Protein AF-A0A9Q3V0X7-F1 (afdb_monomer_lite)

Organism: NCBI:txid2898076

Structure (mmCIF, N/CA/C/O backbone):
data_AF-A0A9Q3V0X7-F1
#
_entry.id   AF-A0A9Q3V0X7-F1
#
loop_
_atom_site.group_PDB
_atom_site.id
_atom_sit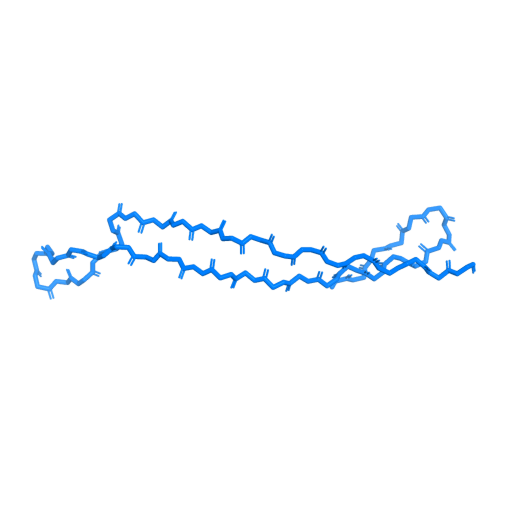e.type_symbol
_atom_site.label_atom_id
_atom_site.label_alt_id
_atom_site.label_comp_id
_atom_site.label_asym_id
_atom_site.label_entity_id
_atom_site.label_seq_id
_atom_site.pdbx_PDB_ins_code
_atom_site.Cartn_x
_atom_site.Cartn_y
_atom_site.Cartn_z
_atom_site.occupancy
_atom_site.B_iso_or_equiv
_atom_site.auth_seq_id
_atom_site.auth_comp_id
_atom_site.auth_asym_id
_atom_site.auth_atom_id
_atom_site.pdbx_PDB_model_num
ATOM 1 N N . MET A 1 1 ? 12.321 6.450 -9.157 1.00 75.31 1 MET A N 1
ATOM 2 C CA . MET A 1 1 ? 13.608 6.319 -8.430 1.00 75.31 1 MET A CA 1
ATOM 3 C C . MET A 1 1 ? 14.695 5.933 -9.420 1.00 75.31 1 MET A C 1
ATOM 5 O O . MET A 1 1 ? 14.441 5.079 -10.257 1.00 75.31 1 MET A O 1
ATOM 9 N N . ILE A 1 2 ? 15.870 6.558 -9.357 1.00 67.06 2 ILE A N 1
ATOM 10 C CA . ILE A 1 2 ? 16.999 6.247 -10.250 1.00 67.06 2 ILE A CA 1
ATOM 11 C C . ILE A 1 2 ? 18.014 5.424 -9.456 1.00 67.06 2 ILE A C 1
ATOM 13 O O . ILE A 1 2 ? 18.309 5.770 -8.309 1.00 67.06 2 ILE A O 1
ATOM 17 N N . ARG A 1 3 ? 18.500 4.321 -10.028 1.00 71.25 3 ARG A N 1
ATOM 18 C CA . ARG A 1 3 ? 19.578 3.502 -9.457 1.00 71.25 3 ARG A CA 1
ATOM 19 C C . ARG A 1 3 ? 20.607 3.189 -10.540 1.00 71.25 3 ARG A C 1
ATOM 21 O O . ARG A 1 3 ? 20.230 2.819 -11.646 1.00 71.25 3 ARG A O 1
ATOM 28 N N . GLU A 1 4 ? 21.885 3.311 -10.199 1.00 62.94 4 GLU A N 1
ATOM 29 C CA . GLU A 1 4 ? 22.997 2.953 -11.081 1.00 62.94 4 GLU A CA 1
ATOM 30 C C . GLU A 1 4 ? 23.329 1.463 -10.901 1.00 62.94 4 GLU A C 1
ATOM 32 O O . GLU A 1 4 ? 23.585 1.006 -9.783 1.00 62.94 4 GLU A O 1
ATOM 37 N N . VAL A 1 5 ? 23.286 0.689 -11.987 1.00 72.06 5 VAL A N 1
ATOM 38 C CA . VAL A 1 5 ? 23.649 -0.737 -12.009 1.00 72.06 5 VAL A CA 1
ATOM 39 C C . VAL A 1 5 ? 24.496 -0.985 -13.254 1.00 72.06 5 VAL A C 1
ATOM 41 O O . VAL A 1 5 ? 24.065 -0.678 -14.359 1.00 72.06 5 VAL A O 1
ATOM 44 N N . GLU A 1 6 ? 25.706 -1.530 -13.084 1.00 70.44 6 GLU A N 1
ATOM 45 C CA . GLU A 1 6 ? 26.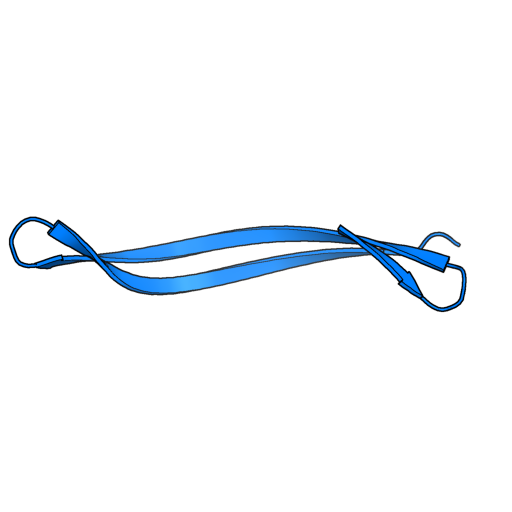624 -1.861 -14.195 1.00 70.44 6 GLU A CA 1
ATOM 46 C C . GLU A 1 6 ? 26.908 -0.681 -15.150 1.00 70.44 6 GLU A C 1
ATOM 48 O O . GLU A 1 6 ? 26.920 -0.839 -16.370 1.00 70.44 6 GLU A O 1
ATOM 53 N N . SER A 1 7 ? 27.120 0.521 -14.596 1.00 71.38 7 SER A N 1
ATOM 54 C CA . SER A 1 7 ? 27.351 1.761 -15.361 1.00 71.38 7 SER A CA 1
ATOM 55 C C . SER A 1 7 ? 26.199 2.159 -16.296 1.00 71.38 7 SER A C 1
ATOM 57 O O . SER A 1 7 ? 26.393 2.970 -17.203 1.00 71.38 7 SER A O 1
ATOM 59 N N . LYS A 1 8 ? 24.997 1.607 -16.077 1.00 69.31 8 LYS A N 1
ATOM 60 C CA . LYS A 1 8 ? 23.754 2.015 -16.733 1.00 69.31 8 LYS A CA 1
ATOM 61 C C . LYS A 1 8 ? 22.776 2.573 -15.708 1.00 69.31 8 LYS A C 1
ATOM 63 O O . LYS A 1 8 ? 22.572 1.999 -14.635 1.00 69.31 8 LYS A O 1
ATOM 68 N N . ASP A 1 9 ? 22.126 3.667 -16.080 1.00 72.25 9 ASP A N 1
ATOM 69 C CA . ASP A 1 9 ? 21.036 4.228 -15.295 1.00 72.25 9 ASP A CA 1
ATOM 70 C C . ASP A 1 9 ? 19.773 3.389 -15.492 1.00 72.25 9 ASP A C 1
ATOM 72 O O . ASP A 1 9 ? 19.271 3.219 -16.609 1.00 72.25 9 ASP A O 1
ATOM 76 N N . ILE A 1 10 ? 19.241 2.872 -14.386 1.00 73.69 10 ILE A N 1
ATOM 77 C CA . ILE A 1 10 ? 17.928 2.239 -14.341 1.00 73.69 10 ILE A CA 1
ATOM 78 C C . ILE A 1 10 ? 16.955 3.236 -13.718 1.00 73.69 10 ILE A C 1
ATOM 80 O O . ILE A 1 10 ? 17.069 3.599 -12.541 1.00 73.69 10 ILE A O 1
ATOM 84 N N . LEU A 1 11 ? 15.972 3.665 -14.511 1.00 76.50 11 LEU A N 1
ATOM 85 C CA . LEU A 1 11 ? 14.838 4.433 -14.015 1.00 76.50 11 LEU A CA 1
ATOM 86 C C . LEU A 1 11 ? 13.733 3.452 -13.627 1.00 76.50 11 LEU A C 1
ATOM 88 O O . LEU A 1 11 ? 13.157 2.775 -14.477 1.00 76.50 11 LEU A O 1
ATOM 92 N N . THR A 1 12 ? 13.435 3.37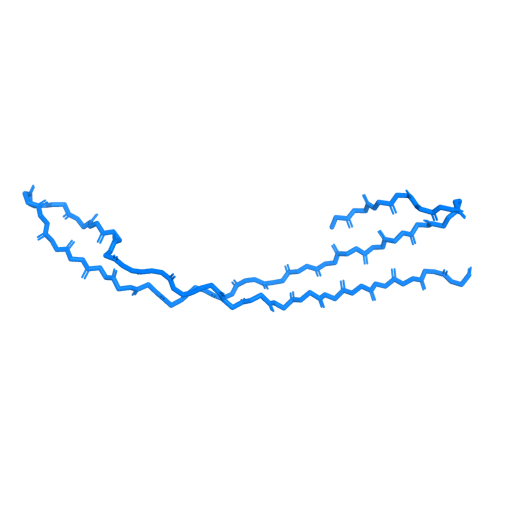7 -12.336 1.00 80.50 12 THR A N 1
ATOM 93 C CA . THR A 1 12 ? 12.302 2.610 -11.823 1.00 80.50 12 THR A CA 1
ATOM 94 C C . THR A 1 12 ? 11.219 3.567 -11.370 1.00 80.50 12 THR A C 1
ATOM 96 O O . THR A 1 12 ? 11.363 4.229 -10.340 1.00 80.50 12 THR A O 1
ATOM 99 N N . ASP A 1 13 ? 10.110 3.606 -12.086 1.00 86.12 13 ASP A N 1
ATOM 100 C CA . ASP A 1 13 ? 8.901 4.278 -11.639 1.00 86.12 13 ASP A CA 1
ATOM 101 C C . ASP A 1 13 ? 7.921 3.250 -11.100 1.00 86.12 13 ASP A C 1
ATOM 103 O O . ASP A 1 13 ? 7.863 2.109 -11.552 1.00 86.12 13 ASP A O 1
ATOM 107 N N . TYR A 1 14 ? 7.157 3.626 -10.085 1.00 88.31 14 TYR A N 1
ATOM 108 C CA . TYR A 1 14 ? 6.118 2.748 -9.583 1.00 88.31 14 TYR A CA 1
ATOM 109 C C . TYR A 1 14 ? 4.900 3.537 -9.140 1.00 88.31 14 TYR A C 1
ATOM 111 O O . TYR A 1 14 ? 4.990 4.669 -8.669 1.00 88.31 14 TYR A O 1
ATOM 119 N N . SER A 1 15 ? 3.745 2.908 -9.299 1.00 92.94 15 SER A N 1
ATOM 120 C CA . SER A 1 15 ? 2.465 3.368 -8.783 1.00 92.94 15 SER A CA 1
ATOM 121 C C . SER A 1 15 ? 1.929 2.320 -7.822 1.00 92.94 15 SER A C 1
ATOM 123 O O . SER A 1 15 ? 2.083 1.121 -8.053 1.00 92.94 15 SER A O 1
ATOM 125 N N . VAL A 1 16 ? 1.302 2.763 -6.735 1.00 95.56 16 VAL A N 1
ATOM 126 C CA . VAL A 1 16 ? 0.659 1.862 -5.775 1.00 95.56 16 VAL A CA 1
ATOM 127 C C . VAL A 1 16 ? -0.800 2.255 -5.633 1.00 95.56 16 VAL A C 1
ATOM 129 O O . VAL A 1 16 ? -1.101 3.410 -5.337 1.00 95.56 16 VAL A O 1
ATOM 132 N N . LYS A 1 17 ? -1.702 1.293 -5.824 1.00 97.50 17 LYS A N 1
ATOM 133 C CA . LYS A 1 17 ? -3.114 1.429 -5.456 1.00 97.50 17 LYS A CA 1
ATOM 134 C C . LYS A 1 17 ? -3.332 0.708 -4.128 1.00 97.50 17 LYS A C 1
ATOM 136 O O . LYS A 1 17 ? -2.988 -0.464 -4.012 1.00 97.50 17 LYS A O 1
ATOM 141 N N . TYR A 1 18 ? -3.923 1.390 -3.153 1.00 98.00 18 TYR A N 1
ATOM 142 C CA . TYR A 1 18 ? -4.313 0.785 -1.882 1.00 98.00 18 TYR A CA 1
ATOM 143 C C . TYR A 1 18 ? -5.818 0.535 -1.849 1.00 98.00 18 TYR A C 1
ATOM 145 O O . TYR A 1 18 ? -6.596 1.449 -2.116 1.00 98.00 18 TYR A O 1
ATOM 153 N N . ASP A 1 19 ? -6.207 -0.685 -1.491 1.00 98.38 19 ASP A N 1
ATOM 154 C CA . ASP A 1 19 ? -7.566 -1.019 -1.079 1.00 98.38 19 ASP A CA 1
ATOM 155 C C . ASP A 1 19 ? -7.552 -1.209 0.448 1.00 98.38 19 ASP A C 1
ATOM 157 O O . ASP A 1 19 ? -7.085 -2.230 0.960 1.00 98.38 19 ASP A O 1
ATOM 161 N N . ASP A 1 20 ? -8.010 -0.187 1.175 1.00 98.38 20 ASP A N 1
ATOM 162 C CA . ASP A 1 20 ? -8.017 -0.161 2.639 1.00 98.38 20 ASP A CA 1
ATOM 163 C C . ASP A 1 20 ? -9.405 -0.497 3.193 1.00 98.38 20 ASP A C 1
ATOM 165 O O . ASP A 1 20 ? -10.416 0.078 2.783 1.00 98.38 20 ASP A O 1
ATOM 169 N N . GLN A 1 21 ? -9.444 -1.366 4.200 1.00 98.50 21 GLN A N 1
ATOM 170 C CA . GLN A 1 21 ? -10.601 -1.523 5.074 1.00 98.50 21 GLN A CA 1
ATOM 171 C C . GLN A 1 21 ? -10.340 -0.801 6.388 1.00 98.50 21 GLN A C 1
ATOM 173 O O . GLN A 1 21 ? -9.313 -1.015 7.035 1.00 98.50 21 GLN A O 1
ATOM 178 N N . TYR A 1 22 ? -11.302 0.007 6.822 1.00 98.25 22 TYR A N 1
ATOM 179 C CA . TYR A 1 22 ? -11.210 0.750 8.073 1.00 98.25 22 TYR A CA 1
ATOM 180 C C . TYR A 1 22 ? -12.216 0.240 9.100 1.00 98.25 22 TYR A C 1
ATOM 182 O O . TYR A 1 22 ? -13.267 -0.304 8.761 1.00 98.25 22 TYR A O 1
ATOM 190 N N . PHE A 1 23 ? -11.910 0.461 10.373 1.00 98.19 23 PHE A N 1
ATOM 191 C CA . PHE A 1 23 ? -12.852 0.278 11.471 1.00 98.19 23 PHE A CA 1
ATOM 192 C C . PHE A 1 23 ? -12.729 1.430 12.466 1.00 98.19 23 PHE A C 1
ATOM 194 O O . PHE A 1 23 ? -11.680 2.069 12.562 1.00 98.19 23 PHE A O 1
ATOM 201 N N . ILE A 1 24 ? -13.810 1.705 13.196 1.00 98.12 24 ILE A N 1
ATOM 202 C CA . ILE A 1 24 ? -13.803 2.703 14.265 1.00 98.12 24 ILE A CA 1
ATOM 203 C C . ILE A 1 24 ? -13.482 2.008 15.585 1.00 98.12 24 ILE A C 1
ATOM 205 O O . ILE A 1 24 ? -14.158 1.056 15.974 1.00 98.12 24 ILE A O 1
ATOM 209 N N . GLN A 1 25 ? -12.502 2.537 16.309 1.00 97.81 25 GLN A N 1
ATOM 210 C CA . GLN A 1 25 ? -12.210 2.160 17.686 1.00 97.81 25 GLN A CA 1
ATOM 211 C C . GLN A 1 25 ? -11.968 3.422 18.512 1.00 97.81 25 GLN A C 1
ATOM 213 O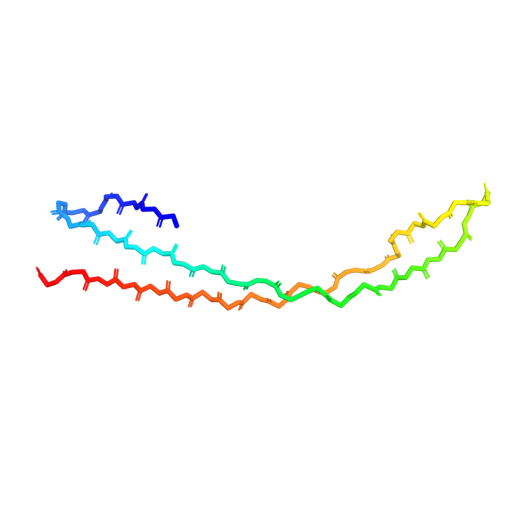 O . GLN A 1 25 ? -11.176 4.280 18.125 1.00 97.81 25 GLN A O 1
ATOM 218 N N . ASN A 1 26 ? -12.661 3.558 19.647 1.00 97.56 26 ASN A N 1
ATOM 219 C CA . ASN A 1 26 ? -12.545 4.718 20.545 1.00 97.56 26 ASN A CA 1
ATOM 220 C C . ASN A 1 26 ? -12.716 6.071 19.818 1.00 97.56 26 ASN A C 1
ATOM 222 O O . ASN A 1 26 ? -11.982 7.024 20.076 1.00 97.56 26 ASN A O 1
ATOM 226 N N . GLY A 1 27 ? -13.647 6.135 18.858 1.00 98.06 27 GLY A N 1
ATOM 227 C CA . GLY A 1 27 ? -13.914 7.336 18.059 1.00 98.06 27 GLY A CA 1
ATOM 228 C C . GLY A 1 27 ? -12.850 7.675 17.008 1.00 98.06 27 GLY A C 1
ATOM 229 O O . GLY A 1 27 ? -12.919 8.745 16.411 1.00 98.06 27 GLY A O 1
ATOM 230 N N . LYS A 1 28 ? -11.872 6.793 16.763 1.00 98.25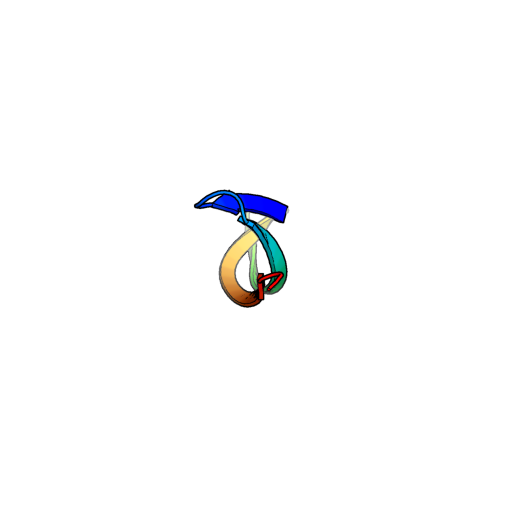 28 LYS A N 1
ATOM 231 C CA . LYS A 1 28 ? -10.836 6.968 15.737 1.00 98.25 28 LYS A CA 1
ATOM 232 C C . LYS A 1 28 ? -10.974 5.916 14.646 1.00 98.25 28 LYS A C 1
ATOM 234 O O . LYS A 1 28 ? -11.227 4.750 14.938 1.00 98.25 28 LYS A O 1
ATOM 239 N N . TRP A 1 29 ? -10.768 6.331 13.401 1.00 98.12 29 TRP A N 1
ATOM 240 C CA . TRP A 1 29 ? -10.625 5.414 12.277 1.00 98.12 29 TRP A CA 1
ATOM 241 C C . TRP A 1 29 ? -9.233 4.792 12.290 1.00 98.12 29 TRP A C 1
ATOM 243 O O . TRP A 1 29 ? -8.230 5.503 12.341 1.00 98.12 29 TRP A O 1
ATOM 253 N N . LEU A 1 30 ? -9.186 3.468 12.237 1.00 98.06 30 LEU A N 1
ATOM 254 C CA . LEU A 1 30 ? -7.966 2.680 12.141 1.00 98.06 30 LEU A CA 1
ATOM 255 C C . LEU A 1 30 ? -8.021 1.837 10.867 1.00 98.06 30 LEU A C 1
ATOM 257 O O . LEU A 1 30 ? -9.094 1.382 10.466 1.00 98.06 30 LEU A O 1
ATOM 261 N N . ILE A 1 31 ? -6.868 1.619 10.238 1.00 97.94 31 ILE A N 1
ATOM 262 C CA . ILE A 1 31 ? -6.752 0.660 9.135 1.00 97.94 31 ILE A CA 1
ATOM 263 C C . ILE A 1 31 ? -6.844 -0.735 9.747 1.00 97.94 31 ILE A C 1
ATOM 265 O O . ILE A 1 31 ? -6.016 -1.115 10.573 1.00 97.94 31 ILE A O 1
ATOM 269 N N . LYS A 1 32 ? -7.873 -1.481 9.357 1.00 97.81 32 LYS A N 1
ATOM 270 C CA . LYS A 1 32 ? -8.053 -2.887 9.718 1.00 97.81 32 LYS A CA 1
ATOM 271 C C . LYS A 1 32 ? -7.186 -3.781 8.840 1.00 97.81 32 LYS A C 1
ATOM 273 O O . LYS A 1 32 ? -6.532 -4.692 9.330 1.00 97.81 32 LYS A O 1
ATOM 278 N N . GLU A 1 33 ? -7.224 -3.510 7.542 1.00 98.19 33 GLU A N 1
ATOM 279 C CA . GLU A 1 33 ? -6.557 -4.270 6.493 1.00 98.19 33 GLU A CA 1
ATOM 280 C C . GLU A 1 33 ? -6.191 -3.316 5.355 1.00 98.19 33 GLU A C 1
ATOM 282 O O . GLU A 1 33 ? -6.915 -2.356 5.086 1.00 98.19 33 GLU A O 1
ATOM 287 N N . ARG A 1 34 ? -5.064 -3.584 4.695 1.00 98.31 34 ARG A N 1
ATOM 288 C CA . ARG A 1 34 ? -4.602 -2.861 3.512 1.00 98.31 34 ARG A CA 1
ATOM 289 C C . ARG A 1 34 ? -4.093 -3.860 2.491 1.00 98.31 34 ARG A C 1
ATOM 291 O O . ARG A 1 34 ? -3.144 -4.591 2.770 1.00 98.31 34 ARG A O 1
ATOM 298 N N . ILE A 1 35 ? -4.669 -3.828 1.298 1.00 98.25 35 ILE A N 1
ATOM 299 C CA . ILE A 1 35 ? -4.144 -4.538 0.133 1.00 98.25 35 ILE A CA 1
ATOM 300 C C . ILE A 1 35 ? -3.436 -3.512 -0.748 1.00 98.25 35 ILE A C 1
ATOM 302 O O . ILE A 1 35 ? -4.041 -2.540 -1.196 1.00 98.25 35 ILE A O 1
ATOM 306 N N . ALA A 1 36 ? -2.138 -3.709 -0.971 1.00 97.44 36 ALA A N 1
ATOM 307 C CA . ALA A 1 36 ? -1.316 -2.838 -1.801 1.00 97.44 36 ALA A CA 1
ATOM 308 C C . ALA A 1 36 ? -1.057 -3.497 -3.161 1.00 97.44 36 ALA A C 1
ATOM 310 O O . ALA A 1 36 ? -0.409 -4.540 -3.240 1.00 97.44 36 ALA A O 1
ATOM 311 N N . HIS A 1 37 ? -1.544 -2.874 -4.230 1.00 96.69 37 HIS A N 1
ATOM 312 C CA . HIS A 1 37 ? -1.305 -3.297 -5.607 1.00 96.69 37 HIS A CA 1
ATOM 313 C C . HIS A 1 37 ? -0.172 -2.464 -6.189 1.00 96.69 37 HIS A C 1
ATOM 315 O O . HIS A 1 37 ? -0.320 -1.254 -6.368 1.00 96.69 37 HIS A O 1
ATOM 321 N N . PHE A 1 38 ? 0.957 -3.106 -6.473 1.00 93.06 38 PHE A N 1
ATOM 322 C CA . PHE A 1 38 ? 2.149 -2.451 -7.003 1.00 93.06 38 PHE A CA 1
ATOM 323 C C . PHE A 1 38 ? 2.195 -2.586 -8.525 1.00 93.06 38 PHE A C 1
ATOM 325 O O . PHE A 1 38 ? 2.183 -3.694 -9.055 1.00 93.06 38 PHE A O 1
ATOM 332 N N . LEU A 1 39 ? 2.305 -1.458 -9.220 1.00 92.12 39 LEU A N 1
ATOM 333 C CA . LEU A 1 39 ? 2.689 -1.394 -10.623 1.00 92.12 39 LEU A CA 1
ATOM 334 C C . LEU A 1 39 ? 4.101 -0.827 -10.686 1.00 92.12 39 LEU A C 1
ATOM 336 O O . LEU A 1 39 ? 4.304 0.334 -10.345 1.00 92.12 39 LEU A O 1
ATOM 340 N N . ILE A 1 40 ? 5.064 -1.640 -11.106 1.00 90.00 40 ILE A N 1
ATOM 341 C CA . ILE A 1 40 ? 6.468 -1.243 -11.224 1.00 90.00 40 ILE A CA 1
ATOM 342 C C . ILE A 1 40 ? 6.812 -1.209 -12.710 1.00 90.00 40 ILE A C 1
ATOM 344 O O . ILE A 1 40 ? 6.624 -2.198 -13.416 1.00 90.00 40 ILE A O 1
ATOM 348 N N . VAL A 1 41 ? 7.300 -0.065 -13.172 1.00 86.88 41 VAL A N 1
ATOM 349 C CA . VAL A 1 41 ? 7.788 0.161 -14.529 1.00 86.88 41 VAL A CA 1
ATOM 350 C C . VAL A 1 41 ? 9.284 0.407 -14.440 1.00 86.88 41 VAL A C 1
ATOM 352 O O . VAL A 1 41 ? 9.745 1.297 -13.728 1.00 86.88 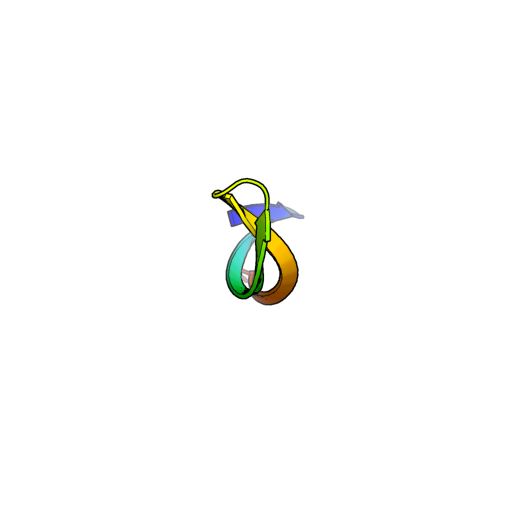41 VAL A O 1
ATOM 355 N N . GLU A 1 42 ? 10.051 -0.392 -15.166 1.00 85.38 42 GLU A N 1
ATOM 356 C CA . GLU A 1 42 ? 11.494 -0.226 -15.261 1.00 85.38 42 GLU A CA 1
ATOM 357 C C . GLU A 1 42 ? 11.858 0.171 -16.688 1.00 85.38 42 GLU A C 1
ATOM 359 O O . GLU A 1 42 ? 11.482 -0.505 -17.645 1.00 85.38 42 GLU A O 1
ATOM 364 N N . SER A 1 43 ? 12.592 1.271 -16.823 1.00 80.38 43 SER A N 1
ATOM 365 C CA . SER A 1 43 ? 13.184 1.705 -18.080 1.00 80.38 43 SER A CA 1
ATOM 366 C C . SER A 1 43 ? 14.695 1.541 -17.996 1.00 80.38 43 SER A C 1
ATOM 368 O O . SER A 1 43 ? 15.342 2.072 -17.089 1.00 80.38 43 SER A O 1
ATOM 370 N N . ARG A 1 44 ? 15.252 0.808 -18.961 1.00 79.50 44 ARG A N 1
ATOM 371 C CA . ARG A 1 44 ? 16.693 0.610 -19.126 1.00 79.50 44 ARG A CA 1
ATOM 372 C C . ARG A 1 44 ? 17.146 1.432 -20.322 1.00 79.50 44 ARG A C 1
ATOM 374 O O . ARG A 1 44 ? 16.666 1.197 -21.431 1.00 79.50 44 ARG A O 1
ATOM 381 N N . ALA A 1 45 ? 18.037 2.394 -20.101 1.00 68.75 45 ALA A N 1
ATOM 382 C CA . ALA A 1 45 ? 18.693 3.066 -21.215 1.00 68.75 45 ALA A CA 1
ATOM 383 C C . ALA A 1 45 ? 19.618 2.062 -21.947 1.00 68.75 45 ALA A C 1
ATOM 385 O O . ALA A 1 45 ? 20.245 1.232 -21.276 1.00 68.75 45 ALA A O 1
ATOM 386 N N . PRO A 1 46 ? 19.654 2.072 -23.294 1.00 62.78 46 PRO A N 1
ATOM 387 C CA . PRO A 1 46 ? 20.519 1.189 -24.076 1.00 62.78 46 PRO A CA 1
ATOM 388 C C . PRO A 1 46 ? 22.005 1.399 -23.764 1.00 62.78 46 PRO A C 1
ATOM 390 O O . PRO A 1 46 ? 22.428 2.568 -23.640 1.00 62.78 46 PRO A O 1
#

Sequence (46 aa):
MIREVESKDILTDYSVKYDDQYFIQNGKWLIKERIAHFLIVESRAP

Secondary structure (DSSP, 8-state):
-EEEETTEEEEEEEEEEEEEEEEEETTEEEEEEEEEEEEEEEEE--

Foldseek 3Di:
DWDQDPNWIKDKDKDKDKDFDWDDDPNDIDTPDIDIDMDIDIDTDD

pLDDT: mean 87.44, std 12.07, range [62.78, 98.5]

Radius of gyration: 17.78 Å; chains: 1; bounding box: 41×12×45 Å